Protein AF-A0ABD2DC16-F1 (afdb_monomer_lite)

Organism: Daubentonia madagascariensis (NCBI:txid31869)

InterPro domains:
  IPR000010 Cystatin domain [cd00042] (1-47)
  IPR046350 Cystatin superfamily [SSF54403] (1-48)

pLDDT: mean 92.13, std 6.39, range [74.94, 98.31]

Radius of gyration: 15.2 Å; chains: 1; bounding box: 32×16×35 Å

Secondary structure (DSSP, 8-state):
--S-TTSS-GGGPPP--SGGG---EEEEEEEEEEGGGTEEEEEEEEEEE-

Foldseek 3Di:
DPDDPPDPPCVPPDADPPPVPHWDKDKDWDWDDDVVVRDIDTPDMDIDTD

Structure (mmCIF, N/CA/C/O backbone):
data_AF-A0ABD2DC16-F1
#
_entry.id   AF-A0ABD2DC16-F1
#
loop_
_atom_site.group_PDB
_atom_site.id
_atom_site.type_symbol
_atom_site.label_atom_id
_atom_site.label_alt_id
_atom_site.label_comp_id
_atom_site.label_asym_id
_atom_site.label_entity_id
_atom_site.label_seq_id
_atom_site.pdbx_PDB_ins_code
_atom_site.Cartn_x
_atom_site.Cartn_y
_atom_site.Cartn_z
_atom_site.occupancy
_atom_site.B_iso_or_equiv
_atom_site.auth_seq_id
_atom_site.auth_comp_id
_atom_site.auth_asym_id
_atom_site.auth_atom_id
_atom_site.pdbx_PDB_model_num
ATOM 1 N N . THR A 1 1 ? 3.817 1.887 -11.953 1.00 88.06 1 THR A N 1
ATOM 2 C CA . THR A 1 1 ? 2.977 1.642 -13.144 1.00 88.06 1 THR A CA 1
ATOM 3 C C . THR A 1 1 ? 3.252 2.702 -14.212 1.00 88.06 1 THR A C 1
ATOM 5 O O . THR A 1 1 ? 4.023 3.630 -13.946 1.00 88.06 1 THR A O 1
ATOM 8 N N . ILE A 1 2 ? 2.724 2.556 -15.434 1.00 90.56 2 ILE A N 1
ATOM 9 C CA . ILE A 1 2 ? 2.918 3.536 -16.527 1.00 90.56 2 ILE A CA 1
ATOM 10 C C . ILE A 1 2 ? 2.006 4.770 -16.414 1.00 90.56 2 ILE A C 1
ATOM 12 O O . ILE A 1 2 ? 2.327 5.813 -16.975 1.00 90.56 2 ILE A O 1
ATOM 16 N N . CYS A 1 3 ? 0.908 4.663 -15.667 1.00 91.44 3 CYS A N 1
ATOM 17 C CA . CYS A 1 3 ? -0.075 5.727 -15.465 1.00 91.44 3 CYS A CA 1
ATOM 18 C C . CYS A 1 3 ? 0.445 6.822 -14.535 1.00 91.44 3 CYS A C 1
ATOM 20 O O . CYS A 1 3 ? 1.404 6.635 -13.777 1.00 91.44 3 CYS A O 1
ATOM 22 N N . THR A 1 4 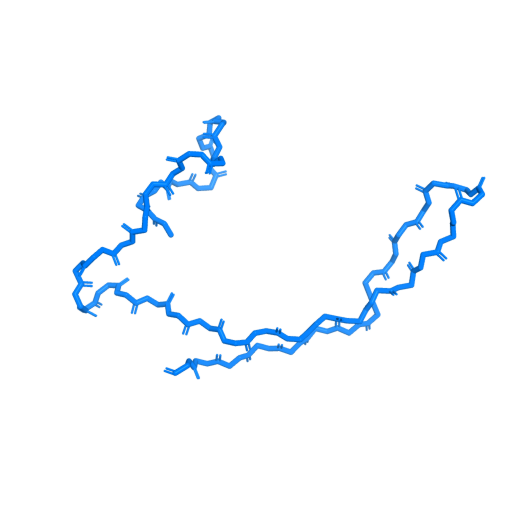? -0.218 7.972 -14.576 1.00 91.56 4 THR A N 1
ATOM 23 C CA . THR A 1 4 ? 0.044 9.096 -13.675 1.00 91.56 4 THR A CA 1
ATOM 24 C C . THR A 1 4 ? -0.897 9.057 -12.472 1.00 91.56 4 THR A C 1
ATOM 26 O O . THR A 1 4 ? -1.981 8.487 -12.530 1.00 91.56 4 THR A O 1
ATOM 29 N N . LYS A 1 5 ? -0.498 9.696 -11.365 1.00 91.25 5 LYS A N 1
ATOM 30 C CA . LYS A 1 5 ? -1.262 9.677 -10.102 1.00 91.25 5 LYS A CA 1
ATOM 31 C C . LYS A 1 5 ? -2.665 10.294 -10.204 1.00 91.25 5 LYS A C 1
ATOM 33 O O . LYS A 1 5 ? -3.498 10.008 -9.359 1.00 91.25 5 LYS A O 1
ATOM 38 N N . SER A 1 6 ? -2.909 11.162 -11.185 1.00 9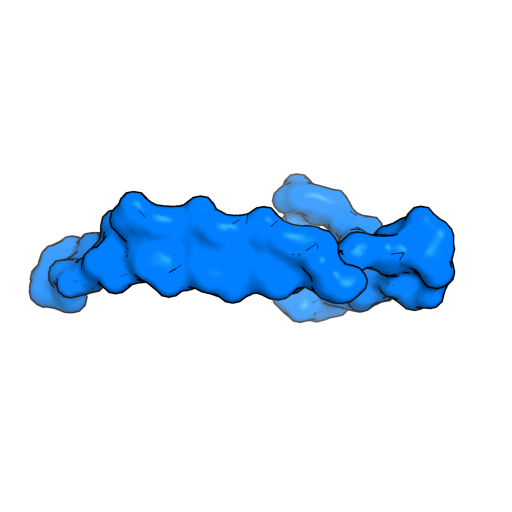3.00 6 SER A N 1
ATOM 39 C CA . SER A 1 6 ? -4.168 11.902 -11.339 1.00 93.00 6 SER A CA 1
ATOM 40 C C . SER A 1 6 ? -5.169 11.244 -12.290 1.00 93.00 6 SER A C 1
ATOM 42 O O . SER A 1 6 ? -6.275 11.758 -12.447 1.00 93.00 6 SER A O 1
ATOM 44 N N . GLN A 1 7 ? -4.798 10.149 -12.959 1.00 93.19 7 GLN A N 1
ATOM 45 C CA . GLN A 1 7 ? -5.716 9.444 -13.849 1.00 93.19 7 GLN A CA 1
ATOM 46 C C . GLN A 1 7 ? -6.793 8.693 -13.047 1.00 93.19 7 GLN A C 1
ATOM 48 O O . GLN A 1 7 ? -6.497 8.157 -11.979 1.00 93.19 7 GLN A O 1
ATOM 53 N N . PRO A 1 8 ? -8.039 8.631 -13.549 1.00 89.88 8 PRO A N 1
ATOM 54 C CA . PRO A 1 8 ? -9.077 7.797 -12.953 1.00 89.88 8 PRO A CA 1
ATOM 55 C C . PRO A 1 8 ? -8.786 6.307 -13.193 1.00 89.88 8 PRO A C 1
ATOM 57 O O . PRO A 1 8 ? -8.185 5.951 -14.205 1.00 89.88 8 PRO A O 1
ATOM 60 N N . ASN A 1 9 ? -9.274 5.440 -12.298 1.00 84.00 9 ASN A N 1
ATOM 61 C CA . ASN A 1 9 ? -9.212 3.973 -12.408 1.00 84.00 9 ASN A CA 1
ATOM 62 C C . ASN A 1 9 ? -7.785 3.415 -12.589 1.00 84.00 9 ASN A C 1
ATOM 64 O O . ASN A 1 9 ? -7.429 2.876 -13.637 1.00 84.00 9 ASN A O 1
ATOM 68 N N . LEU A 1 10 ? -6.968 3.530 -11.539 1.00 92.00 10 LEU A N 1
ATOM 69 C CA . LEU A 1 10 ? -5.562 3.106 -11.543 1.00 92.00 10 LEU A CA 1
ATOM 70 C C . LEU A 1 10 ? -5.358 1.593 -11.359 1.00 92.00 10 LEU A C 1
ATOM 72 O O . LEU A 1 10 ? -4.256 1.111 -11.617 1.00 92.00 10 LEU A O 1
ATOM 76 N N . ASP A 1 11 ? -6.396 0.851 -10.965 1.00 90.75 11 ASP A N 1
ATOM 77 C CA . ASP A 1 11 ? -6.300 -0.574 -10.610 1.00 90.75 11 ASP A CA 1
ATOM 78 C C . ASP A 1 11 ? -5.825 -1.452 -11.777 1.00 90.75 11 ASP A C 1
ATOM 80 O O . ASP A 1 11 ? -5.063 -2.393 -11.584 1.00 90.75 11 ASP A O 1
ATOM 84 N N . ASN A 1 12 ? -6.211 -1.102 -13.009 1.00 91.12 12 ASN A N 1
ATOM 85 C CA . ASN A 1 12 ? -5.811 -1.820 -14.225 1.00 91.12 12 ASN A CA 1
ATOM 86 C C . ASN A 1 12 ? -4.551 -1.239 -14.879 1.00 91.12 12 ASN A C 1
ATOM 88 O O . ASN A 1 12 ? -4.263 -1.527 -16.043 1.00 91.12 12 ASN A O 1
ATOM 92 N N . CYS A 1 13 ? -3.816 -0.372 -14.181 1.00 91.69 13 CYS A N 1
ATOM 93 C CA . CYS A 1 13 ? -2.677 0.289 -14.785 1.00 91.69 13 CYS A CA 1
ATOM 94 C C . CYS A 1 13 ? -1.470 -0.658 -14.948 1.00 91.69 13 CYS A C 1
ATOM 96 O O . CYS A 1 13 ? -0.948 -1.151 -13.946 1.00 91.69 13 CYS A O 1
ATOM 98 N N . PRO A 1 14 ? -0.929 -0.829 -16.170 1.00 91.62 14 PRO A N 1
ATOM 99 C CA . PRO A 1 14 ? 0.206 -1.718 -16.403 1.00 91.62 14 PRO A CA 1
ATOM 100 C C . PRO A 1 14 ? 1.480 -1.316 -15.646 1.00 91.62 14 PRO A 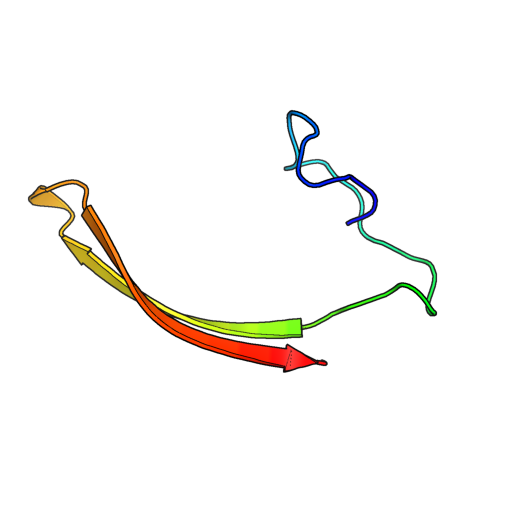C 1
ATOM 102 O O . PRO A 1 14 ? 1.753 -0.134 -15.384 1.00 91.62 14 PRO A O 1
ATOM 105 N N . PHE A 1 15 ? 2.317 -2.306 -15.337 1.00 90.00 15 PHE A N 1
ATOM 106 C CA . PHE A 1 15 ? 3.656 -2.077 -14.797 1.00 90.00 15 PHE A CA 1
ATOM 107 C C . PHE A 1 15 ? 4.603 -1.469 -15.842 1.00 90.00 15 PHE A C 1
ATOM 109 O O . PHE A 1 15 ? 4.363 -1.521 -17.045 1.00 90.00 15 PHE A O 1
ATOM 116 N N . ARG A 1 16 ? 5.687 -0.841 -15.368 1.00 88.06 16 ARG A N 1
ATOM 117 C CA . ARG A 1 16 ? 6.755 -0.340 -16.247 1.00 88.06 16 ARG A CA 1
ATOM 118 C C . ARG A 1 16 ? 7.688 -1.500 -16.576 1.00 88.06 16 ARG A C 1
ATOM 120 O O . ARG A 1 16 ? 8.391 -1.970 -15.692 1.00 88.06 16 ARG A O 1
ATOM 127 N N . GLU A 1 17 ? 7.694 -1.932 -17.832 1.00 83.88 17 GLU A N 1
ATOM 128 C CA . GLU A 1 17 ? 8.528 -3.055 -18.289 1.00 83.88 17 GLU A CA 1
ATOM 129 C C . GLU A 1 17 ? 9.938 -2.631 -18.730 1.00 83.88 17 GLU A C 1
ATOM 131 O O . GLU A 1 17 ? 10.849 -3.453 -18.759 1.00 83.88 17 GLU A O 1
ATOM 136 N N . GLN A 1 18 ? 10.152 -1.348 -19.049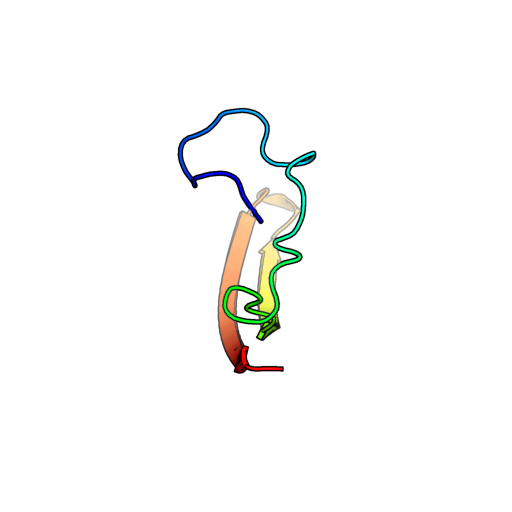 1.00 83.81 18 GLN A N 1
ATOM 137 C CA . GLN A 1 18 ? 11.480 -0.847 -19.418 1.00 83.81 18 GLN A CA 1
ATOM 138 C C . GLN A 1 18 ? 12.448 -0.953 -18.222 1.00 83.81 18 GLN A C 1
ATOM 140 O O . GLN A 1 18 ? 12.188 -0.307 -17.20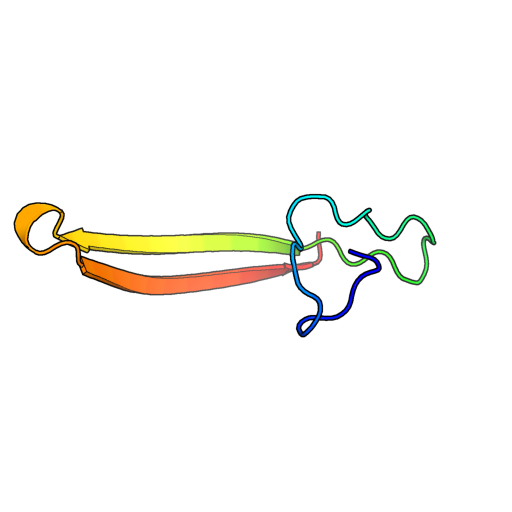4 1.00 83.81 18 GLN A O 1
ATOM 145 N N . PRO A 1 19 ? 13.579 -1.685 -18.335 1.00 74.94 19 PRO A N 1
ATOM 146 C CA . PRO A 1 19 ? 14.467 -1.973 -17.203 1.00 74.94 19 PRO A CA 1
ATOM 147 C C . PRO A 1 19 ? 15.008 -0.727 -16.498 1.00 74.94 19 PRO A C 1
ATOM 149 O O . PRO A 1 19 ? 15.060 -0.681 -15.278 1.00 74.94 19 PRO A O 1
ATOM 152 N N . SER A 1 20 ? 15.342 0.321 -17.256 1.00 76.44 20 SER A N 1
ATOM 153 C CA . SER A 1 20 ? 15.839 1.596 -16.720 1.00 76.44 20 SER A CA 1
ATOM 154 C C . SER A 1 20 ? 14.780 2.425 -15.984 1.00 76.44 20 SER A C 1
ATOM 156 O O . SER A 1 20 ? 15.117 3.380 -15.288 1.00 76.44 20 SER A O 1
ATOM 158 N N . LEU A 1 21 ? 13.497 2.094 -16.152 1.00 75.69 21 LEU A N 1
ATOM 159 C CA . LEU A 1 21 ? 12.361 2.775 -15.527 1.00 75.69 21 LEU A CA 1
ATOM 160 C C . LEU A 1 21 ? 11.624 1.883 -14.525 1.00 75.69 21 LEU A C 1
ATOM 162 O O . LEU A 1 21 ? 10.624 2.319 -13.941 1.00 75.69 21 LEU A O 1
ATOM 166 N N . LYS A 1 22 ? 12.084 0.642 -14.351 1.00 80.19 22 LYS A N 1
ATOM 167 C CA . LYS A 1 22 ? 11.545 -0.285 -13.369 1.00 80.19 22 LYS A CA 1
ATOM 168 C C . LYS A 1 22 ? 12.008 0.190 -11.995 1.00 80.19 22 LYS A C 1
ATOM 170 O O . LYS A 1 22 ? 13.198 0.324 -11.742 1.00 80.19 22 LYS A O 1
ATOM 175 N N . ARG A 1 23 ? 11.045 0.517 -11.139 1.00 85.19 23 ARG A N 1
ATOM 176 C CA . ARG A 1 23 ? 11.271 0.861 -9.735 1.00 85.19 23 ARG A CA 1
ATOM 177 C C . ARG A 1 23 ? 10.418 -0.077 -8.914 1.00 85.19 23 ARG A C 1
ATOM 179 O O . ARG A 1 23 ? 9.194 0.062 -8.903 1.00 85.19 23 ARG A O 1
ATOM 186 N N . GLU A 1 24 ? 11.073 -1.066 -8.335 1.00 89.62 24 GLU A N 1
ATOM 187 C CA . GLU A 1 24 ? 10.475 -2.008 -7.403 1.00 89.62 24 GLU A CA 1
ATOM 188 C C . GLU A 1 24 ? 10.998 -1.655 -6.015 1.00 89.62 24 GLU A C 1
ATOM 190 O O . GLU A 1 24 ? 12.190 -1.422 -5.833 1.00 89.62 24 GLU A O 1
ATOM 195 N N . GLU A 1 25 ? 10.087 -1.553 -5.055 1.00 93.19 25 GLU A N 1
ATOM 196 C CA . GLU A 1 25 ? 10.410 -1.256 -3.666 1.00 93.19 25 GLU A CA 1
ATOM 197 C C . GLU A 1 25 ? 9.750 -2.312 -2.787 1.00 93.19 25 GLU A C 1
ATOM 199 O O . GLU A 1 25 ? 8.587 -2.679 -2.990 1.00 93.19 25 GLU A O 1
ATOM 204 N N . LEU A 1 26 ? 10.490 -2.788 -1.793 1.00 95.50 26 LEU A N 1
ATOM 205 C CA . LEU A 1 26 ? 9.946 -3.588 -0.712 1.00 95.50 26 LEU A CA 1
ATOM 206 C C . LEU A 1 26 ? 9.545 -2.651 0.425 1.00 95.50 26 LEU A C 1
ATOM 208 O O . LEU A 1 26 ? 10.400 -2.009 1.037 1.00 95.50 26 LEU A O 1
ATOM 212 N N . CYS A 1 27 ? 8.250 -2.606 0.729 1.00 96.31 27 CYS A N 1
ATOM 213 C CA . CYS A 1 27 ? 7.709 -1.778 1.797 1.00 96.31 27 CYS A CA 1
ATOM 214 C C . CYS A 1 27 ? 7.082 -2.614 2.916 1.00 96.31 27 CYS A C 1
ATOM 216 O O . CYS A 1 27 ? 6.368 -3.583 2.666 1.00 96.31 27 CYS A O 1
ATOM 218 N N . SER A 1 28 ? 7.306 -2.187 4.155 1.00 97.62 28 SER A N 1
ATOM 219 C CA . SER A 1 28 ? 6.624 -2.653 5.359 1.00 97.62 28 SER A CA 1
ATOM 220 C C . SER A 1 28 ? 5.764 -1.528 5.925 1.00 97.62 28 SER A C 1
ATOM 222 O O . SER A 1 28 ? 6.245 -0.412 6.130 1.00 97.62 28 SER A O 1
ATOM 224 N N . PHE A 1 29 ? 4.503 -1.833 6.219 1.00 98.19 29 PHE A N 1
ATOM 225 C CA . PHE A 1 29 ? 3.549 -0.890 6.796 1.00 98.19 29 PHE A CA 1
ATOM 226 C C . PHE A 1 29 ? 3.020 -1.440 8.115 1.00 98.19 29 PHE A C 1
ATOM 228 O O . PHE A 1 29 ? 2.638 -2.607 8.199 1.00 98.19 29 PHE A O 1
ATOM 235 N N . GLN A 1 30 ? 2.968 -0.592 9.137 1.00 98.31 30 GLN A N 1
ATOM 236 C CA . GLN A 1 30 ? 2.305 -0.900 10.398 1.00 98.31 30 GLN A CA 1
ATOM 237 C C . GLN A 1 30 ? 1.063 -0.022 10.514 1.00 98.31 30 GLN A C 1
ATOM 239 O O . GLN A 1 30 ? 1.169 1.204 10.562 1.00 98.31 30 GLN A O 1
ATOM 244 N N . ILE A 1 31 ? -0.109 -0.651 10.549 1.00 98.25 31 ILE A N 1
ATOM 245 C CA . ILE A 1 31 ? -1.407 0.028 10.559 1.00 98.25 31 ILE A CA 1
ATOM 246 C C . ILE A 1 31 ? -2.137 -0.344 11.848 1.00 98.25 31 ILE A C 1
ATOM 248 O O . ILE A 1 31 ? -2.245 -1.521 12.190 1.00 98.25 31 ILE A O 1
ATOM 252 N N . TYR A 1 32 ? -2.631 0.664 12.559 1.00 98.00 32 TYR A N 1
ATOM 253 C CA . TYR A 1 32 ? -3.565 0.508 13.667 1.00 98.00 32 TYR A CA 1
ATOM 254 C C . TYR A 1 32 ? -4.988 0.704 13.155 1.00 98.00 32 TYR A C 1
ATOM 256 O O . TYR A 1 32 ? -5.270 1.705 12.501 1.00 98.00 32 TYR A O 1
ATOM 264 N N . ALA A 1 33 ? -5.872 -0.244 13.450 1.00 98.06 33 ALA A N 1
ATOM 265 C CA . ALA A 1 33 ? -7.260 -0.221 13.012 1.00 98.06 33 ALA A CA 1
ATOM 266 C C . ALA A 1 33 ? -8.202 -0.209 14.215 1.00 98.06 33 ALA A C 1
ATOM 268 O O . ALA A 1 33 ? -8.021 -0.995 15.147 1.00 98.06 33 ALA A O 1
ATOM 269 N N . VAL A 1 34 ? -9.233 0.631 14.155 1.00 97.88 34 VAL A N 1
ATOM 270 C CA . VAL A 1 34 ? -10.371 0.637 15.083 1.00 97.88 34 VAL A CA 1
ATOM 271 C C . VAL A 1 34 ? -11.632 0.348 14.264 1.00 97.88 34 VAL A C 1
ATOM 273 O O . VAL A 1 34 ? -12.298 1.279 13.809 1.00 97.88 34 VAL A O 1
ATOM 276 N N . PRO A 1 35 ? -11.962 -0.936 14.018 1.00 96.44 35 PRO A N 1
ATOM 277 C CA . PRO A 1 35 ? -13.047 -1.306 13.107 1.00 96.44 35 PRO A CA 1
ATOM 278 C C . PRO A 1 35 ? -14.418 -0.780 13.536 1.00 96.44 35 PRO A C 1
ATOM 280 O O . PRO A 1 35 ? -15.254 -0.480 12.694 1.00 96.44 35 PRO A O 1
ATOM 283 N N . GLN A 1 36 ? -14.655 -0.649 14.845 1.00 96.94 36 GLN A N 1
ATOM 284 C CA . GLN A 1 36 ? -15.915 -0.139 15.391 1.00 96.94 36 GLN A CA 1
ATOM 285 C C . GLN A 1 36 ? -16.154 1.337 15.047 1.00 96.94 36 GLN A C 1
ATOM 287 O O . GLN A 1 36 ? -17.299 1.777 15.027 1.00 96.94 36 GLN A O 1
ATOM 292 N N . GLU A 1 37 ? -15.082 2.084 14.785 1.00 97.88 37 GLU A N 1
ATOM 293 C CA . GLU A 1 37 ? -15.114 3.501 14.413 1.00 97.88 37 GLU A CA 1
ATOM 294 C C . GLU A 1 37 ? -14.798 3.711 12.923 1.00 97.88 37 GLU A C 1
ATOM 296 O O . GLU A 1 37 ? -14.654 4.851 12.493 1.00 97.88 37 GLU A O 1
ATOM 301 N N . ASP A 1 38 ? -14.665 2.623 12.150 1.00 96.94 38 ASP A N 1
ATOM 302 C CA . ASP A 1 38 ? -14.231 2.631 10.745 1.00 96.94 38 ASP A CA 1
ATOM 303 C C . ASP A 1 38 ? -12.948 3.459 10.520 1.00 96.94 38 ASP A C 1
ATOM 305 O O . ASP A 1 38 ? -12.806 4.226 9.567 1.00 96.94 38 ASP A O 1
ATOM 309 N N . SER A 1 39 ? -12.006 3.340 11.462 1.00 97.69 39 SER A N 1
ATOM 310 C CA . SER A 1 39 ? -10.816 4.190 11.535 1.00 97.69 39 SER A CA 1
ATOM 311 C C . SER A 1 39 ? -9.530 3.392 11.332 1.00 97.69 39 SER A C 1
ATOM 313 O O . SER A 1 39 ? -9.354 2.302 11.883 1.00 97.69 39 SER A O 1
ATOM 315 N N . LEU A 1 40 ? -8.605 3.957 10.551 1.00 98.00 40 LEU A N 1
ATOM 316 C CA . LEU A 1 40 ? -7.282 3.406 10.265 1.00 98.00 40 LEU A CA 1
ATOM 317 C C . LEU A 1 40 ? -6.218 4.495 10.436 1.00 98.00 40 LEU A C 1
ATOM 319 O O . LEU A 1 40 ? -6.318 5.571 9.848 1.00 98.00 40 LEU A O 1
ATOM 323 N N . THR A 1 41 ? -5.152 4.181 11.168 1.00 97.88 41 THR A N 1
ATOM 324 C CA . THR A 1 41 ? -4.003 5.068 11.378 1.00 97.88 41 THR A CA 1
ATOM 325 C C . THR A 1 41 ? -2.719 4.348 10.996 1.00 97.88 41 THR A C 1
ATOM 327 O O . THR A 1 41 ? -2.419 3.263 11.493 1.00 97.88 41 THR A O 1
ATOM 330 N N . MET A 1 42 ? -1.921 4.967 10.132 1.00 97.94 42 MET A N 1
ATOM 331 C CA . MET A 1 42 ? -0.595 4.467 9.777 1.00 97.94 42 MET A CA 1
ATOM 332 C C . MET A 1 42 ? 0.398 4.824 10.889 1.00 97.94 42 MET A C 1
ATOM 334 O O . MET A 1 42 ? 0.655 5.999 11.136 1.00 97.94 42 MET A O 1
ATOM 338 N N . LEU A 1 43 ? 0.935 3.815 11.576 1.00 98.19 43 LEU A N 1
ATOM 339 C CA . LEU A 1 43 ? 1.881 4.000 12.681 1.00 98.19 43 LEU A CA 1
ATOM 340 C C . LEU A 1 43 ? 3.324 4.090 12.192 1.00 98.19 43 LEU A C 1
ATOM 342 O O . LEU A 1 43 ? 4.106 4.887 12.701 1.00 98.19 43 LEU A O 1
ATOM 346 N N . ASN A 1 44 ? 3.684 3.241 11.229 1.00 98.00 44 ASN A N 1
ATOM 347 C CA . ASN A 1 44 ? 5.037 3.170 10.696 1.00 98.00 44 ASN A CA 1
ATOM 348 C C . ASN A 1 44 ? 5.015 2.782 9.215 1.00 98.00 44 ASN A C 1
ATOM 350 O O . ASN A 1 44 ? 4.110 2.087 8.742 1.00 98.00 44 ASN A O 1
ATOM 354 N N . THR A 1 45 ? 6.019 3.237 8.479 1.00 97.81 45 THR A N 1
ATOM 355 C CA . THR A 1 45 ? 6.240 2.923 7.070 1.00 97.81 45 THR A CA 1
ATOM 356 C C . THR A 1 45 ? 7.735 2.881 6.806 1.00 97.81 45 THR A C 1
ATOM 358 O O . THR A 1 45 ? 8.455 3.823 7.128 1.00 97.81 45 THR A O 1
ATOM 361 N N . SER A 1 46 ? 8.198 1.795 6.200 1.00 97.62 46 SER A N 1
ATOM 362 C CA . SER A 1 46 ? 9.586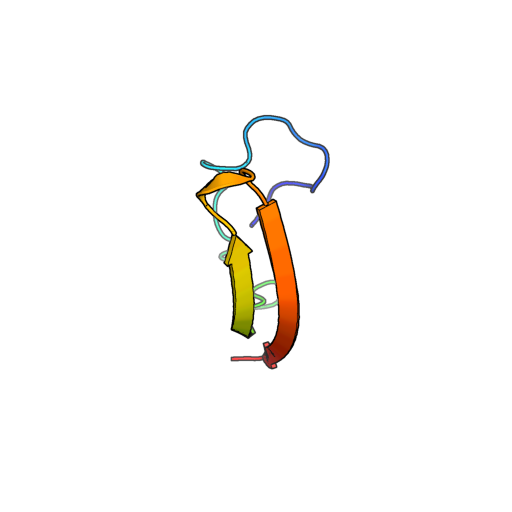 1.623 5.777 1.00 97.62 46 SER A CA 1
ATOM 363 C C . SER A 1 46 ? 9.595 1.049 4.370 1.00 97.62 46 SER A C 1
ATOM 365 O O . SER A 1 46 ? 8.912 0.062 4.126 1.00 97.62 46 SER A O 1
ATOM 367 N N . CYS A 1 47 ? 10.343 1.663 3.458 1.00 96.94 47 CYS A N 1
ATOM 368 C CA . CYS A 1 47 ? 10.490 1.219 2.075 1.00 96.94 47 CYS A CA 1
ATOM 369 C C . CYS A 1 47 ? 11.968 1.222 1.690 1.00 96.94 47 CYS A C 1
ATOM 371 O O . CYS A 1 47 ? 12.717 2.100 2.123 1.00 96.94 47 CYS A O 1
ATOM 373 N N . GLN A 1 48 ? 12.369 0.255 0.874 1.00 95.69 48 GLN A N 1
ATOM 374 C CA . GLN A 1 48 ? 13.713 0.147 0.310 1.00 95.69 48 GLN A CA 1
ATOM 375 C C . GLN A 1 48 ? 13.634 -0.367 -1.127 1.00 95.69 48 GLN A C 1
ATOM 377 O O . GLN A 1 48 ? 12.729 -1.136 -1.448 1.00 95.69 48 GLN A O 1
ATOM 382 N N . GLU A 1 49 ? 14.565 0.059 -1.980 1.00 91.06 49 GLU A N 1
ATOM 383 C CA . GLU A 1 49 ? 14.700 -0.485 -3.336 1.00 91.06 49 GLU A CA 1
ATOM 384 C C . GLU A 1 49 ? 14.954 -2.002 -3.266 1.00 91.06 49 GLU A C 1
ATOM 386 O O . GLU A 1 49 ? 15.663 -2.470 -2.369 1.00 91.06 49 GLU A O 1
ATOM 391 N N . ALA A 1 50 ? 14.308 -2.757 -4.160 1.00 82.06 50 ALA A N 1
ATOM 392 C CA . ALA A 1 50 ? 14.355 -4.222 -4.200 1.00 82.06 50 ALA A CA 1
ATOM 393 C C . ALA A 1 50 ? 15.528 -4.770 -5.028 1.00 82.06 50 ALA A C 1
ATOM 395 O O . ALA A 1 50 ? 15.878 -4.145 -6.056 1.00 82.06 50 ALA A O 1
#

Sequence (50 aa):
TICTKSQPNLDNCPFREQPSLKREELCSFQIYAVPQEDSLTMLNTSCQEA